Protein AF-A0A445CXM3-F1 (afdb_monomer)

Mean predicted aligned error: 15.64 Å

Solvent-accessible surface area (backbone atoms only — not comparable to full-atom values): 5858 Å² total; per-residue (Å²): 135,87,82,77,87,80,84,73,82,70,78,82,76,77,77,80,79,75,84,84,61,100,56,84,82,79,75,76,58,87,64,57,74,88,53,56,90,56,92,89,70,81,66,97,44,71,66,59,45,52,55,48,49,55,53,30,22,69,64,71,74,52,87,80,81,92,82,84,82,80,87,68,82,77,81,81,78,83,130

Foldseek 3Di:
DDPDDDPPPPPPPPPPPPPPDPDDDPLPLPPPPQLDDDPPDDDPDPVVVVVSVVSNCVSVVHDDDDDDDPPPPPPPDDD

Sequence (79 aa):
MNDSSSNCQLNQSKVDYCFDSNEAPKFLCNVDEQFVPKLGMTFNMLDDAAKFYKNYSKVACFSTRVWSTNKKGNEIKNQ

pLDDT: mean 70.74, std 16.22, range [42.97, 95.06]

Secondary structure (DSSP, 8-state):
---------------------SS---------GGGSPPTT---SSHHHHHHHHHHHHHHTT------------------

Organism: Arachis hypogaea (NCBI:txid3818)

Structure (mmCIF, N/CA/C/O backbone):
data_AF-A0A445CXM3-F1
#
_entry.id   AF-A0A445CXM3-F1
#
loop_
_atom_site.group_PDB
_atom_site.id
_atom_site.type_symbol
_atom_site.label_atom_id
_atom_site.label_alt_id
_atom_site.label_comp_id
_atom_site.label_asym_id
_atom_site.label_entity_id
_atom_site.label_seq_id
_atom_site.pdbx_PDB_ins_code
_atom_site.Cartn_x
_atom_site.Cartn_y
_atom_site.Cartn_z
_atom_site.occupancy
_atom_site.B_iso_or_equiv
_atom_site.auth_seq_id
_atom_site.auth_comp_id
_atom_site.auth_asym_id
_atom_site.auth_atom_id
_atom_site.pdbx_PDB_model_num
ATOM 1 N N . MET A 1 1 ? -17.045 43.382 -0.910 1.00 50.38 1 MET A N 1
ATOM 2 C CA . 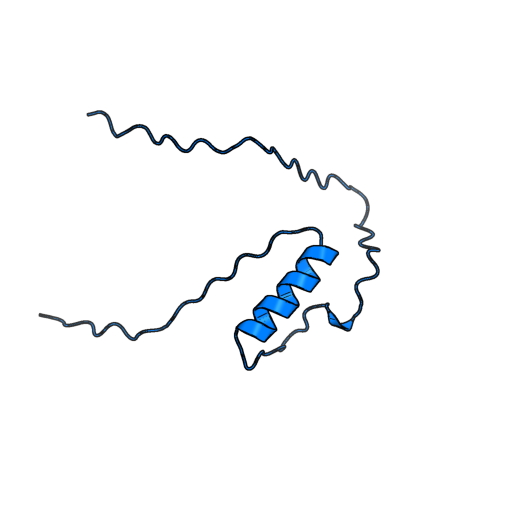MET A 1 1 ? -16.402 42.769 0.270 1.00 50.38 1 MET A CA 1
ATOM 3 C C . MET A 1 1 ? -15.278 41.894 -0.248 1.00 50.38 1 MET A C 1
ATOM 5 O O . MET A 1 1 ? -15.528 41.113 -1.154 1.00 50.38 1 MET A O 1
ATOM 9 N N . ASN A 1 2 ? -14.052 42.139 0.218 1.00 46.03 2 ASN A N 1
ATOM 10 C CA . ASN A 1 2 ? -12.851 41.391 -0.157 1.00 46.03 2 ASN A CA 1
ATOM 11 C C . ASN A 1 2 ? -12.766 40.127 0.700 1.00 46.03 2 ASN A C 1
ATOM 13 O O . ASN A 1 2 ? -12.628 40.253 1.915 1.00 46.03 2 ASN A O 1
ATOM 17 N N . ASP A 1 3 ? -12.758 38.955 0.069 1.00 52.31 3 ASP A N 1
ATOM 18 C CA . ASP A 1 3 ? -12.393 37.703 0.726 1.00 52.31 3 ASP A CA 1
ATOM 19 C C . ASP A 1 3 ? -10.916 37.395 0.459 1.00 52.31 3 ASP A C 1
ATOM 21 O O . ASP A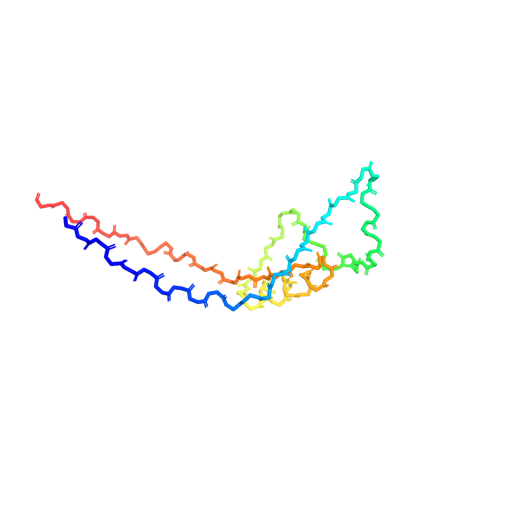 1 3 ? -10.504 36.965 -0.614 1.00 52.31 3 ASP A O 1
ATOM 25 N N . SER A 1 4 ? -10.120 37.734 1.471 1.00 56.84 4 SER A N 1
ATOM 26 C CA . SER A 1 4 ? -8.904 37.069 1.940 1.00 56.84 4 SER A CA 1
ATOM 27 C C . SER A 1 4 ? -8.062 36.278 0.928 1.00 56.84 4 SER A C 1
ATOM 29 O O . SER A 1 4 ? -8.250 35.087 0.700 1.00 56.84 4 SER A O 1
ATOM 31 N N . SER A 1 5 ? -7.016 36.960 0.457 1.00 54.03 5 SER A N 1
ATOM 32 C CA . SER A 1 5 ? -5.687 36.445 0.093 1.00 54.03 5 SER A CA 1
ATOM 33 C C . SER A 1 5 ? -5.355 35.047 0.661 1.00 54.03 5 SER A C 1
ATOM 35 O O . SER A 1 5 ? -4.977 34.915 1.829 1.00 54.03 5 SER A O 1
ATOM 37 N N . SER A 1 6 ? -5.372 34.014 -0.187 1.00 53.81 6 SER A N 1
ATOM 38 C CA . SER A 1 6 ? -4.720 32.731 0.095 1.00 53.81 6 SER A CA 1
ATOM 39 C C . SER A 1 6 ? -3.249 32.794 -0.327 1.00 53.81 6 SER A C 1
ATOM 41 O O . SER A 1 6 ? -2.906 32.547 -1.485 1.00 53.81 6 SER A O 1
ATOM 43 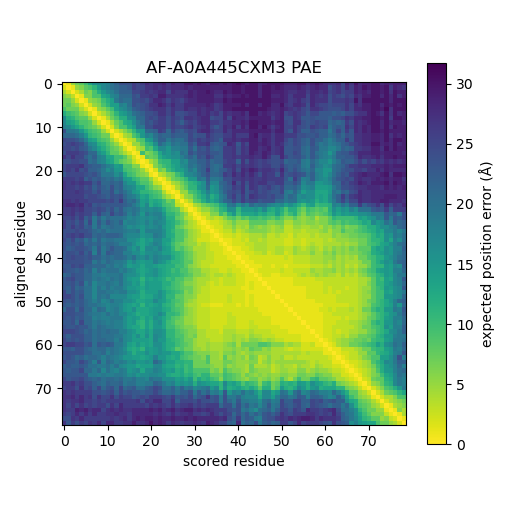N N . ASN A 1 7 ? -2.360 33.116 0.614 1.00 48.69 7 ASN A N 1
ATOM 44 C CA . ASN A 1 7 ? -0.917 32.994 0.415 1.00 48.69 7 ASN A CA 1
ATOM 45 C C . ASN A 1 7 ? -0.484 31.527 0.582 1.00 48.69 7 ASN A C 1
ATOM 47 O O . ASN A 1 7 ? 0.170 31.162 1.557 1.00 48.69 7 ASN A O 1
ATOM 51 N N . CYS A 1 8 ? -0.881 30.661 -0.348 1.00 53.53 8 CYS A N 1
ATOM 52 C CA . CYS A 1 8 ? -0.267 29.345 -0.480 1.00 53.53 8 CYS A CA 1
ATOM 53 C C . CYS A 1 8 ? 0.936 29.494 -1.413 1.00 53.53 8 CYS A C 1
ATOM 55 O O . CYS A 1 8 ? 0.820 29.299 -2.622 1.00 53.53 8 CYS A O 1
ATOM 57 N N . GLN A 1 9 ? 2.093 29.861 -0.856 1.00 47.28 9 GLN A N 1
ATOM 58 C CA . GLN A 1 9 ? 3.370 29.711 -1.553 1.00 47.28 9 GLN A CA 1
ATOM 59 C C . GLN A 1 9 ? 3.647 28.214 -1.737 1.00 47.28 9 GLN A C 1
ATOM 61 O O . GLN A 1 9 ? 4.267 27.552 -0.908 1.00 47.28 9 GLN A O 1
ATOM 66 N N . LEU A 1 10 ? 3.124 27.667 -2.833 1.00 50.38 10 LEU A N 1
ATOM 67 C CA . LEU A 1 10 ? 3.591 26.425 -3.425 1.00 50.38 10 LEU A CA 1
ATOM 68 C C . LEU A 1 10 ? 5.047 26.653 -3.819 1.00 50.38 10 LEU A C 1
ATOM 70 O O . LEU A 1 10 ? 5.330 27.373 -4.776 1.00 50.38 10 LEU A O 1
ATOM 74 N N . ASN A 1 11 ? 5.973 26.057 -3.072 1.00 56.34 11 ASN A N 1
ATOM 75 C CA . ASN A 1 11 ? 7.349 25.959 -3.530 1.00 56.34 11 ASN A CA 1
ATOM 76 C C . ASN A 1 11 ? 7.327 25.219 -4.873 1.00 56.34 11 ASN A C 1
ATOM 78 O O . ASN A 1 11 ? 6.962 24.045 -4.941 1.00 56.34 11 ASN A O 1
ATOM 82 N N . GLN A 1 12 ? 7.653 25.965 -5.930 1.00 48.69 12 GLN A N 1
ATOM 83 C CA . GLN A 1 12 ? 7.617 25.607 -7.348 1.00 48.69 12 GLN A CA 1
ATOM 84 C C . GLN A 1 12 ? 8.668 24.548 -7.710 1.00 48.69 12 GLN A C 1
ATOM 86 O O . GLN A 1 12 ? 9.488 24.742 -8.601 1.00 48.69 12 GLN A O 1
ATOM 91 N N . SER A 1 13 ? 8.641 23.390 -7.061 1.00 54.22 13 SER A N 1
ATOM 92 C CA . SER A 1 13 ? 9.176 22.192 -7.695 1.00 54.22 13 SER A CA 1
ATOM 93 C C . SER A 1 13 ? 8.088 21.668 -8.627 1.00 54.22 13 SER A C 1
ATOM 95 O O . SER A 1 13 ? 7.263 20.835 -8.253 1.00 54.22 13 SER A O 1
ATOM 97 N N . LYS A 1 14 ? 8.011 22.265 -9.820 1.00 49.09 14 LYS A N 1
ATOM 98 C CA . LYS A 1 14 ? 7.166 21.805 -10.919 1.00 49.09 14 LYS A CA 1
ATOM 99 C C . LYS A 1 14 ? 7.678 20.426 -11.336 1.00 49.09 14 LYS A C 1
ATOM 101 O O . LYS A 1 14 ? 8.585 20.318 -12.153 1.00 49.09 14 LYS A O 1
ATOM 106 N N . VAL A 1 15 ? 7.155 19.368 -10.726 1.00 54.34 15 VAL A N 1
ATOM 107 C CA . VAL A 1 15 ? 7.388 18.012 -11.223 1.00 54.34 15 VAL A CA 1
ATOM 108 C C . VAL A 1 15 ? 6.402 17.807 -12.365 1.00 54.34 15 VAL A C 1
ATOM 110 O O . VAL A 1 15 ? 5.289 17.324 -12.167 1.00 54.34 15 VAL A O 1
ATOM 113 N N . ASP A 1 16 ? 6.795 18.261 -13.553 1.00 42.97 16 ASP A N 1
ATOM 114 C CA . ASP A 1 16 ? 6.120 17.926 -14.803 1.00 42.97 16 ASP A CA 1
ATOM 115 C C . ASP A 1 16 ? 6.286 16.418 -15.032 1.00 42.97 16 ASP A C 1
ATOM 117 O O . ASP A 1 16 ? 7.272 15.968 -15.613 1.00 42.97 16 ASP A O 1
ATOM 121 N N . TYR A 1 17 ? 5.346 15.606 -14.547 1.00 56.84 17 TYR A N 1
ATOM 122 C CA . TYR A 1 17 ? 5.235 14.229 -15.016 1.00 56.84 17 TYR A CA 1
ATOM 123 C C . TYR A 1 17 ? 4.370 14.216 -16.277 1.00 56.84 17 TYR A C 1
ATOM 125 O O . TYR A 1 17 ? 3.174 13.931 -16.237 1.00 56.84 17 TYR A O 1
ATOM 133 N N . CYS A 1 18 ? 4.983 14.568 -17.405 1.00 46.72 18 CYS A N 1
ATOM 134 C CA . CYS A 1 18 ? 4.405 14.323 -18.719 1.00 46.72 18 CYS A CA 1
ATOM 135 C C . CYS A 1 18 ? 4.668 12.858 -19.084 1.00 46.72 18 CYS A C 1
ATOM 137 O O . CYS A 1 18 ? 5.721 12.538 -19.633 1.00 46.72 18 CYS A O 1
ATOM 139 N N . PHE A 1 19 ? 3.730 11.957 -18.784 1.00 55.22 19 PHE A N 1
ATOM 140 C CA . PHE A 1 19 ? 3.712 10.647 -19.439 1.00 55.22 19 PHE A CA 1
ATOM 141 C C . PHE A 1 19 ? 3.017 10.788 -20.796 1.00 55.22 19 PHE A C 1
ATOM 143 O O . PHE A 1 19 ? 1.902 10.320 -21.003 1.00 55.22 19 PHE A O 1
ATOM 150 N N . ASP A 1 20 ? 3.676 11.503 -21.706 1.00 47.81 20 ASP A N 1
ATOM 151 C CA . ASP A 1 20 ? 3.334 11.497 -23.126 1.00 47.81 20 ASP A CA 1
ATOM 152 C C . ASP A 1 20 ? 4.018 10.276 -23.743 1.00 47.81 20 ASP A C 1
ATOM 154 O O . ASP A 1 20 ? 5.169 10.312 -24.175 1.00 47.81 20 ASP A O 1
ATOM 158 N N . SER A 1 21 ? 3.346 9.131 -23.706 1.00 56.69 21 SER A N 1
ATOM 159 C CA . SER A 1 21 ? 3.753 7.966 -24.488 1.00 56.69 21 SER A CA 1
ATOM 160 C C . SER A 1 21 ? 2.535 7.433 -25.225 1.00 56.69 21 SER A C 1
ATOM 162 O O . SER A 1 21 ? 1.575 6.952 -24.634 1.00 56.69 21 SER A O 1
ATOM 164 N N . ASN A 1 22 ? 2.588 7.551 -26.546 1.00 59.12 22 ASN A N 1
ATOM 165 C CA . ASN A 1 22 ? 1.675 6.945 -27.514 1.00 59.12 22 ASN A CA 1
ATOM 166 C C . ASN A 1 22 ? 1.965 5.447 -27.743 1.00 59.12 22 ASN A C 1
ATOM 168 O O . ASN A 1 22 ? 1.247 4.787 -28.491 1.00 59.12 22 ASN A O 1
ATOM 172 N N . GLU A 1 23 ? 3.000 4.910 -27.097 1.00 58.16 23 GLU A N 1
ATOM 173 C CA . GLU A 1 23 ? 3.347 3.493 -27.069 1.00 58.16 23 GLU A CA 1
ATOM 174 C C . GLU A 1 23 ? 3.014 2.902 -25.693 1.00 58.16 23 GLU A C 1
ATOM 176 O O . GLU A 1 23 ? 3.123 3.588 -24.672 1.00 58.16 23 GLU A O 1
ATOM 181 N N . ALA A 1 24 ? 2.591 1.632 -25.660 1.00 52.91 24 ALA A N 1
ATOM 182 C CA . ALA A 1 24 ? 2.217 0.956 -24.420 1.00 52.91 24 ALA A CA 1
ATOM 183 C C . ALA A 1 24 ? 3.335 1.125 -23.372 1.00 52.91 24 ALA A C 1
ATOM 185 O O . ALA A 1 24 ? 4.489 0.810 -23.685 1.00 52.91 24 ALA A O 1
ATOM 186 N N . PRO A 1 25 ? 3.032 1.596 -22.146 1.00 53.97 25 PRO A N 1
ATOM 187 C CA . PRO A 1 25 ? 4.053 1.836 -21.143 1.0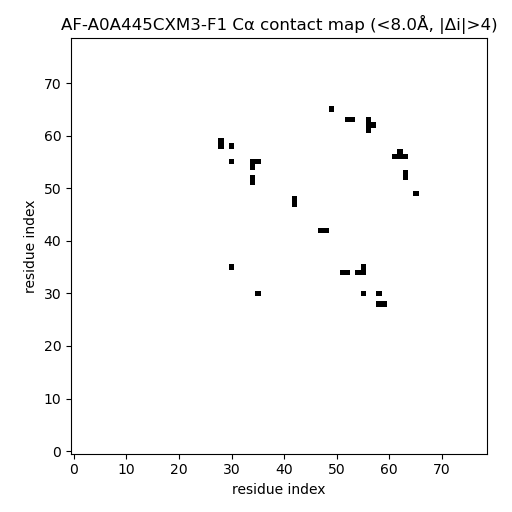0 53.97 25 PRO A CA 1
ATOM 188 C C . PRO A 1 25 ? 4.802 0.532 -20.871 1.00 53.97 25 PRO A C 1
ATOM 190 O O . PRO A 1 25 ? 4.276 -0.392 -20.246 1.00 53.97 25 PRO A O 1
ATOM 193 N N . LYS A 1 26 ? 6.052 0.427 -21.321 1.00 52.34 26 LYS A N 1
ATOM 194 C CA . LYS A 1 26 ? 6.955 -0.604 -20.816 1.00 52.34 26 LYS A CA 1
ATOM 195 C C . LYS A 1 26 ? 7.384 -0.164 -19.422 1.00 52.34 26 LYS A C 1
ATOM 197 O O . LYS A 1 26 ? 8.475 0.364 -19.234 1.00 52.34 26 LYS A O 1
ATOM 202 N N . PHE A 1 27 ? 6.508 -0.378 -18.439 1.00 53.75 27 PHE A N 1
ATOM 203 C CA . PHE A 1 27 ? 6.829 -0.317 -17.013 1.00 53.75 27 PHE A CA 1
ATOM 204 C C . PHE A 1 27 ? 7.769 -1.483 -16.656 1.00 53.75 27 PHE A C 1
ATOM 206 O O . PHE A 1 27 ? 7.437 -2.343 -15.853 1.00 53.75 27 PHE A O 1
ATOM 213 N N . LEU A 1 28 ? 8.944 -1.560 -17.282 1.00 49.44 28 LEU A N 1
ATOM 214 C CA . LEU A 1 28 ? 9.971 -2.558 -16.977 1.00 49.44 28 LEU A CA 1
ATOM 215 C C . LEU A 1 28 ? 10.883 -2.051 -15.855 1.00 49.44 28 LEU A C 1
ATOM 217 O O . LEU A 1 28 ? 12.099 -2.215 -15.886 1.00 49.44 28 LEU A O 1
ATOM 221 N N . CYS A 1 29 ? 10.291 -1.422 -14.843 1.00 58.59 29 CYS A N 1
ATOM 222 C CA . CYS A 1 29 ? 10.884 -1.514 -13.528 1.00 58.59 29 CYS A CA 1
ATOM 223 C C . CYS A 1 29 ? 10.687 -2.978 -13.125 1.00 58.59 29 CYS A C 1
ATOM 225 O O . CYS A 1 29 ? 9.544 -3.431 -13.107 1.00 58.59 29 CYS A O 1
ATOM 227 N N . ASN A 1 30 ? 11.764 -3.732 -12.883 1.00 60.72 30 ASN A N 1
ATOM 228 C CA . ASN A 1 30 ? 11.667 -5.054 -12.261 1.00 60.72 30 ASN A CA 1
ATOM 229 C C . ASN A 1 30 ? 11.106 -4.844 -10.850 1.00 60.72 30 ASN A C 1
ATOM 231 O O . ASN A 1 30 ? 11.836 -4.716 -9.869 1.00 60.72 30 ASN A O 1
ATOM 235 N N . VAL A 1 31 ? 9.788 -4.697 -10.776 1.00 57.47 31 VAL A N 1
ATOM 236 C CA . VAL A 1 31 ? 9.038 -4.707 -9.540 1.00 57.47 31 VAL A CA 1
ATOM 237 C C . VAL A 1 31 ? 9.132 -6.142 -9.080 1.00 57.47 31 VAL A C 1
ATOM 239 O O . VAL A 1 31 ? 8.576 -7.023 -9.735 1.00 57.47 31 VAL A O 1
ATOM 242 N N . ASP A 1 32 ? 9.845 -6.392 -7.985 1.00 73.75 32 ASP A N 1
ATOM 243 C CA . ASP A 1 32 ? 9.717 -7.683 -7.323 1.00 73.75 32 ASP A CA 1
ATOM 244 C C . ASP A 1 32 ? 8.222 -7.94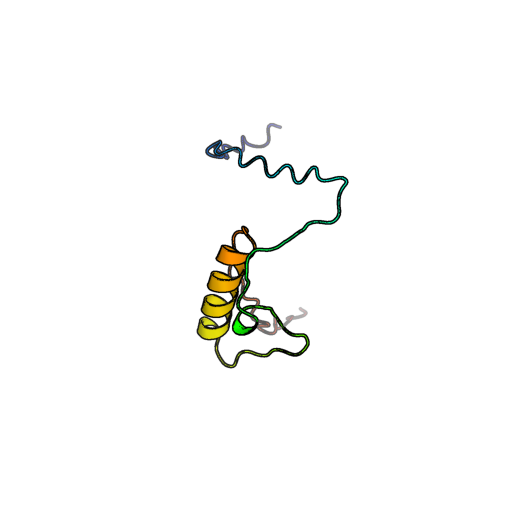7 -7.131 1.00 73.75 32 ASP A C 1
ATOM 246 O O . ASP A 1 32 ? 7.516 -7.123 -6.538 1.00 73.75 32 ASP A O 1
ATOM 250 N N . GLU A 1 33 ? 7.737 -9.089 -7.623 1.00 77.56 33 GLU A N 1
ATOM 251 C CA . GLU A 1 33 ? 6.321 -9.477 -7.544 1.00 77.56 33 GLU A CA 1
ATOM 252 C C . GLU A 1 33 ? 5.773 -9.389 -6.111 1.00 77.56 33 GLU A C 1
ATOM 254 O O . GLU A 1 33 ? 4.568 -9.235 -5.907 1.00 77.56 33 GLU A O 1
ATOM 259 N N . GLN A 1 34 ? 6.655 -9.431 -5.107 1.00 81.50 34 GLN A N 1
ATOM 260 C CA . GLN A 1 34 ? 6.303 -9.258 -3.703 1.00 81.50 34 GLN A CA 1
ATOM 261 C C . GLN A 1 34 ? 5.751 -7.866 -3.354 1.00 81.50 34 GLN A C 1
ATOM 263 O O . GLN A 1 34 ? 5.081 -7.742 -2.333 1.00 81.50 34 GLN A O 1
ATOM 268 N N . PHE A 1 35 ? 6.050 -6.821 -4.135 1.00 80.50 35 PHE A N 1
ATOM 269 C CA . PHE A 1 35 ? 5.600 -5.442 -3.889 1.00 80.50 35 PHE A CA 1
ATOM 270 C C . PHE A 1 35 ? 4.439 -5.018 -4.793 1.00 80.50 35 PHE A C 1
ATOM 272 O O . PHE A 1 35 ? 3.979 -3.880 -4.696 1.00 80.50 35 PHE A O 1
ATOM 279 N N . VAL A 1 36 ? 3.947 -5.916 -5.652 1.00 84.38 36 VAL A N 1
ATOM 280 C CA . VAL A 1 36 ? 2.752 -5.679 -6.468 1.00 84.38 36 VAL A CA 1
ATOM 281 C C . VAL A 1 36 ? 1.507 -5.887 -5.595 1.00 84.38 36 VAL A C 1
ATOM 283 O O . VAL A 1 36 ? 1.327 -6.979 -5.047 1.00 84.38 36 VAL A O 1
ATOM 286 N N . PRO A 1 37 ? 0.628 -4.877 -5.440 1.00 88.06 37 PRO A N 1
ATOM 287 C CA . PRO A 1 37 ? -0.620 -5.044 -4.704 1.00 88.06 37 PRO A CA 1
ATOM 288 C C . PRO A 1 37 ? -1.495 -6.121 -5.356 1.00 88.06 37 PRO A C 1
ATOM 290 O O . PRO A 1 37 ? -1.730 -6.089 -6.564 1.00 88.06 37 PRO A O 1
ATOM 293 N N . LYS A 1 38 ? -2.013 -7.056 -4.554 1.00 90.62 38 LYS A N 1
ATOM 294 C CA . LYS A 1 38 ? -2.936 -8.103 -5.017 1.00 90.62 38 LYS A CA 1
ATOM 295 C C . LYS A 1 38 ? -4.366 -7.785 -4.598 1.00 90.62 38 LYS A C 1
ATOM 297 O O . LYS A 1 38 ? -4.613 -7.248 -3.518 1.00 90.62 38 LYS A O 1
ATOM 302 N N . LEU A 1 39 ? -5.321 -8.153 -5.446 1.00 89.69 39 LEU A N 1
ATOM 303 C CA . LEU A 1 39 ? -6.738 -8.113 -5.089 1.00 89.69 39 LEU A CA 1
ATOM 304 C C . LEU A 1 39 ? -6.992 -8.995 -3.859 1.00 89.69 39 LEU A C 1
ATOM 306 O O . LEU A 1 39 ? -6.506 -10.121 -3.789 1.00 89.69 39 LEU A O 1
ATOM 310 N N . GLY A 1 40 ? -7.731 -8.464 -2.883 1.00 92.06 40 GLY A N 1
ATOM 311 C CA . GLY A 1 40 ? -8.001 -9.155 -1.618 1.00 92.06 40 GLY A CA 1
ATOM 312 C C . GLY A 1 40 ? -6.840 -9.153 -0.618 1.00 92.06 40 GLY A C 1
ATOM 313 O O . GLY A 1 40 ? -6.932 -9.821 0.407 1.0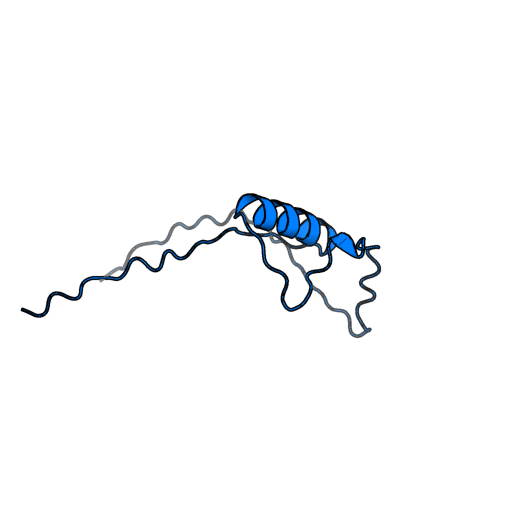0 92.06 40 GLY A O 1
ATOM 314 N N . MET A 1 41 ? -5.757 -8.412 -0.875 1.00 91.69 41 MET A N 1
ATOM 315 C CA . MET A 1 41 ? -4.681 -8.238 0.100 1.00 91.69 41 MET A CA 1
ATOM 316 C C . MET A 1 41 ? -5.178 -7.457 1.326 1.00 91.69 41 MET A C 1
ATOM 318 O O . MET A 1 41 ? -5.740 -6.369 1.199 1.00 91.69 41 MET A O 1
ATOM 322 N N . THR A 1 42 ? -4.934 -7.996 2.519 1.00 95.06 42 THR A N 1
ATOM 323 C CA . THR A 1 42 ? -5.277 -7.369 3.802 1.00 95.06 42 THR A CA 1
ATOM 324 C C . THR A 1 42 ? -4.037 -7.230 4.677 1.00 95.06 42 THR A C 1
ATOM 326 O O . THR A 1 42 ? -3.198 -8.129 4.706 1.00 95.06 42 THR A O 1
ATOM 329 N N . PHE A 1 43 ? -3.942 -6.134 5.429 1.00 91.69 43 PHE A N 1
ATOM 330 C CA . PHE A 1 43 ? -2.885 -5.909 6.416 1.00 91.69 43 PHE A CA 1
ATOM 331 C C . PHE A 1 43 ? -3.468 -5.974 7.827 1.00 91.69 43 PHE A C 1
ATOM 333 O O . PHE A 1 43 ? -4.515 -5.383 8.087 1.00 91.69 43 PHE A O 1
ATOM 340 N N . ASN A 1 44 ? -2.776 -6.661 8.738 1.00 91.56 44 ASN A N 1
ATOM 341 C CA . ASN A 1 44 ? -3.182 -6.743 10.145 1.00 91.56 44 ASN A CA 1
ATOM 342 C C . ASN A 1 44 ? -2.881 -5.444 10.905 1.00 91.56 44 ASN A C 1
ATOM 344 O O . ASN A 1 44 ? -3.568 -5.108 11.867 1.00 91.56 44 ASN A O 1
ATOM 348 N N . MET A 1 45 ? -1.851 -4.715 10.469 1.00 92.69 45 MET A N 1
ATOM 349 C CA . MET A 1 45 ? -1.379 -3.480 11.084 1.00 92.69 45 MET A CA 1
ATOM 350 C C . MET A 1 45 ? -1.227 -2.370 10.044 1.00 92.69 45 MET A C 1
ATOM 352 O O . MET A 1 45 ? -0.852 -2.611 8.895 1.00 92.69 45 MET A O 1
ATOM 356 N N . LEU A 1 46 ? -1.462 -1.127 10.474 1.00 89.88 46 LEU A N 1
ATOM 357 C CA . LEU A 1 46 ? -1.268 0.056 9.632 1.00 89.88 46 LEU A CA 1
ATOM 358 C C . LEU A 1 46 ? 0.197 0.212 9.192 1.00 89.88 46 LEU A C 1
ATOM 360 O O . LEU A 1 46 ? 0.451 0.601 8.054 1.00 89.88 46 LEU A O 1
ATOM 364 N N . ASP A 1 47 ? 1.149 -0.128 10.065 1.00 90.94 47 ASP A N 1
ATOM 365 C CA . ASP A 1 47 ? 2.584 -0.026 9.778 1.00 90.94 47 ASP A CA 1
ATOM 366 C C . ASP A 1 47 ? 3.019 -0.956 8.639 1.00 90.94 47 ASP A C 1
ATOM 368 O O . ASP A 1 47 ? 3.806 -0.554 7.776 1.00 90.94 47 ASP A O 1
ATOM 372 N N . ASP A 1 48 ? 2.455 -2.165 8.579 1.00 92.06 48 ASP A N 1
ATOM 373 C CA . ASP A 1 48 ? 2.729 -3.121 7.503 1.00 92.06 48 ASP A CA 1
ATOM 374 C C . ASP A 1 48 ? 2.218 -2.590 6.159 1.00 92.06 48 ASP A C 1
ATOM 376 O O . ASP A 1 48 ? 2.939 -2.625 5.157 1.00 92.06 48 ASP A O 1
ATOM 380 N N . ALA A 1 49 ? 1.009 -2.017 6.153 1.00 90.75 49 ALA A N 1
ATOM 381 C CA . ALA A 1 49 ? 0.439 -1.376 4.972 1.00 90.75 49 ALA A CA 1
ATOM 382 C C . ALA A 1 49 ? 1.294 -0.182 4.519 1.00 90.75 49 ALA A C 1
ATOM 384 O O . ALA A 1 49 ? 1.641 -0.061 3.343 1.00 90.75 49 ALA A O 1
ATOM 385 N N . ALA A 1 50 ? 1.687 0.687 5.453 1.00 90.62 50 ALA A N 1
ATOM 386 C CA . ALA A 1 50 ? 2.504 1.858 5.158 1.00 90.62 50 ALA A CA 1
ATOM 387 C C . ALA A 1 50 ? 3.874 1.468 4.578 1.00 90.62 50 ALA A C 1
ATOM 389 O O . ALA A 1 50 ? 4.322 2.056 3.589 1.00 90.62 50 ALA A O 1
ATOM 390 N N . LYS A 1 51 ? 4.529 0.447 5.147 1.00 91.88 51 LYS A N 1
ATOM 391 C CA . LYS A 1 51 ? 5.812 -0.075 4.654 1.00 91.88 51 LYS A CA 1
ATOM 392 C C . LYS A 1 51 ? 5.680 -0.665 3.252 1.00 91.88 51 LYS A C 1
ATOM 394 O O . LYS A 1 51 ? 6.531 -0.393 2.402 1.00 91.88 51 LYS A O 1
ATOM 399 N N . PHE A 1 52 ? 4.621 -1.431 3.003 1.00 91.75 5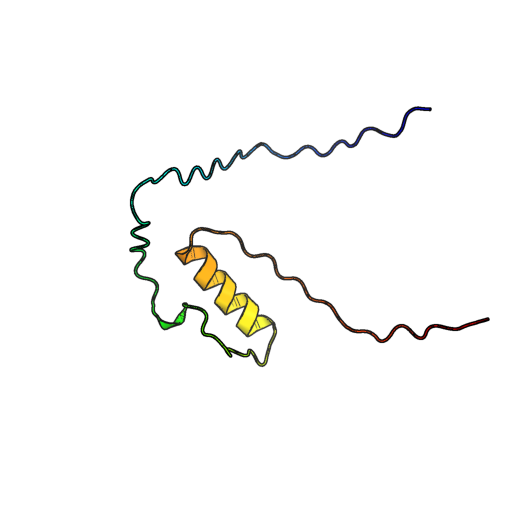2 PHE A N 1
ATOM 400 C CA . PHE A 1 52 ? 4.344 -2.015 1.696 1.00 91.75 52 PHE A CA 1
ATOM 401 C C . PHE A 1 52 ? 4.164 -0.935 0.624 1.00 91.75 52 PHE A C 1
ATOM 403 O O . PHE A 1 52 ? 4.903 -0.916 -0.363 1.00 91.75 52 PHE A O 1
ATOM 410 N N . TYR A 1 53 ? 3.259 0.022 0.852 1.00 89.06 53 TYR A N 1
ATOM 411 C CA . TYR A 1 53 ? 2.981 1.075 -0.124 1.00 89.06 53 TYR A CA 1
ATOM 412 C C . TYR A 1 53 ? 4.178 1.999 -0.351 1.00 89.06 53 TYR A C 1
ATOM 414 O O . TYR A 1 53 ? 4.405 2.408 -1.484 1.00 89.06 53 TYR A O 1
ATOM 422 N N . LYS A 1 54 ? 5.003 2.259 0.671 1.00 88.00 54 LYS A N 1
ATOM 423 C CA . LYS A 1 54 ? 6.254 3.016 0.509 1.00 88.00 54 LYS A CA 1
ATOM 424 C C . LYS A 1 54 ? 7.253 2.318 -0.418 1.00 88.00 54 LYS A C 1
ATOM 426 O O . LYS A 1 54 ? 7.983 2.991 -1.140 1.00 88.00 54 LYS A O 1
ATOM 431 N N . ASN A 1 55 ? 7.327 0.988 -0.388 1.00 88.38 55 ASN A N 1
ATOM 432 C CA . ASN A 1 55 ? 8.190 0.240 -1.303 1.00 88.38 55 ASN A CA 1
ATOM 433 C C . ASN A 1 55 ? 7.601 0.217 -2.713 1.00 88.38 55 ASN A C 1
ATOM 435 O O . ASN A 1 55 ? 8.316 0.506 -3.666 1.00 88.38 55 ASN A O 1
ATOM 439 N N . TYR A 1 56 ? 6.295 -0.018 -2.836 1.00 87.25 56 TYR A N 1
ATOM 440 C CA . TYR A 1 56 ? 5.597 0.034 -4.118 1.00 87.25 56 TYR A CA 1
ATOM 441 C C . TYR A 1 56 ? 5.732 1.405 -4.804 1.00 87.25 56 TYR A C 1
ATOM 443 O O . TYR A 1 56 ? 6.026 1.481 -5.992 1.00 87.25 56 TYR A O 1
ATOM 451 N N . SER A 1 57 ? 5.611 2.504 -4.058 1.00 84.94 57 SER A N 1
ATOM 452 C CA . SER A 1 57 ? 5.668 3.856 -4.621 1.00 84.94 57 SER A CA 1
ATOM 453 C C . SER A 1 57 ? 7.048 4.239 -5.156 1.00 84.94 57 SER A C 1
ATOM 455 O O . SER A 1 57 ? 7.140 4.949 -6.154 1.00 84.94 57 SER A O 1
ATOM 457 N N . LYS A 1 58 ? 8.125 3.744 -4.528 1.00 83.75 58 LYS A N 1
ATOM 458 C CA . LYS A 1 58 ? 9.500 3.911 -5.031 1.00 83.75 58 LYS A CA 1
ATOM 459 C C . LYS A 1 58 ? 9.681 3.265 -6.399 1.00 83.75 58 LYS A C 1
ATOM 461 O O . LYS A 1 58 ? 10.409 3.789 -7.230 1.00 83.75 58 LYS A O 1
ATOM 466 N N . VAL A 1 59 ? 9.038 2.122 -6.591 1.00 81.25 59 VAL A N 1
ATOM 467 C CA . VAL A 1 59 ? 9.140 1.300 -7.794 1.00 81.25 59 VAL A CA 1
ATOM 468 C C . VAL A 1 59 ? 8.251 1.860 -8.909 1.00 81.25 59 VAL A C 1
ATOM 470 O O . VAL A 1 59 ? 8.663 1.950 -10.059 1.00 81.25 59 VAL A O 1
ATOM 473 N N . ALA A 1 60 ? 7.044 2.295 -8.561 1.00 80.31 60 ALA A N 1
ATOM 474 C CA . ALA A 1 60 ? 6.076 2.861 -9.493 1.00 80.31 60 ALA A CA 1
ATOM 475 C C . ALA A 1 60 ? 6.229 4.384 -9.694 1.00 80.31 60 ALA A C 1
ATOM 477 O O . ALA A 1 60 ? 5.381 5.007 -10.328 1.00 80.31 60 ALA A O 1
ATOM 478 N N . CYS A 1 61 ? 7.302 4.985 -9.165 1.00 82.00 61 CYS A N 1
ATOM 479 C CA . CYS A 1 61 ? 7.656 6.398 -9.329 1.00 82.00 61 CYS A CA 1
ATOM 480 C C . CYS A 1 61 ? 6.556 7.398 -8.911 1.00 82.00 61 CYS A C 1
ATOM 482 O O . CYS A 1 61 ? 6.369 8.423 -9.563 1.00 82.00 61 CYS A O 1
ATOM 484 N N . PHE A 1 62 ? 5.852 7.141 -7.802 1.00 79.62 62 PHE A N 1
ATOM 485 C CA . PHE A 1 62 ? 4.859 8.071 -7.242 1.00 79.62 62 PHE A CA 1
ATOM 486 C C . PHE A 1 62 ? 5.026 8.272 -5.726 1.00 79.62 62 PHE A C 1
ATOM 488 O O . PHE A 1 62 ? 5.750 7.541 -5.045 1.00 79.62 62 PHE A O 1
ATOM 495 N N . SER A 1 63 ? 4.361 9.290 -5.172 1.00 78.94 63 SER A N 1
ATOM 496 C CA . SER A 1 63 ? 4.379 9.588 -3.736 1.00 78.94 63 SER A CA 1
ATOM 497 C C . SER A 1 63 ? 3.162 9.000 -3.016 1.00 78.94 63 SER A C 1
ATOM 499 O O . SER A 1 63 ? 2.028 9.087 -3.478 1.00 78.94 63 SER A O 1
ATOM 501 N N . THR A 1 64 ? 3.383 8.398 -1.849 1.00 82.50 64 THR A N 1
ATOM 502 C CA . THR A 1 64 ? 2.304 7.869 -1.000 1.00 82.50 64 THR A CA 1
ATOM 503 C C . THR A 1 64 ? 1.974 8.820 0.137 1.00 82.50 64 THR A C 1
ATOM 505 O O . THR A 1 64 ? 2.876 9.322 0.807 1.00 82.50 64 THR A O 1
ATOM 508 N N . ARG A 1 65 ? 0.682 8.975 0.432 1.00 84.75 65 ARG A N 1
ATOM 509 C CA . ARG A 1 65 ? 0.175 9.632 1.641 1.00 84.75 65 ARG A CA 1
ATOM 510 C C . ARG A 1 65 ? -0.643 8.628 2.449 1.00 84.75 65 ARG A C 1
ATOM 512 O O . ARG A 1 65 ? -1.537 7.994 1.901 1.00 84.75 65 ARG A O 1
ATOM 519 N N . VAL A 1 66 ? -0.356 8.505 3.744 1.00 81.19 66 VAL A N 1
ATOM 520 C CA . VAL A 1 66 ? -1.160 7.684 4.662 1.00 81.19 66 VAL A CA 1
ATOM 521 C C . VAL A 1 66 ? -2.338 8.518 5.165 1.00 81.19 66 VAL A C 1
ATOM 523 O O . VAL A 1 66 ? -2.150 9.638 5.641 1.00 81.19 66 VAL A O 1
ATOM 526 N N . TRP A 1 67 ? -3.549 7.977 5.045 1.00 83.88 67 TRP A N 1
ATOM 527 C CA . TRP A 1 67 ? -4.784 8.572 5.552 1.00 83.88 67 TRP A CA 1
ATOM 528 C C . TRP A 1 67 ? -5.613 7.494 6.247 1.00 83.88 67 TRP A C 1
ATOM 530 O O . TRP A 1 67 ? -5.760 6.395 5.714 1.00 83.88 67 TRP A O 1
ATOM 540 N N . SER A 1 68 ? -6.164 7.799 7.421 1.00 76.62 68 SER A N 1
ATOM 541 C CA . SER A 1 68 ? -7.084 6.916 8.136 1.00 76.62 68 SER A CA 1
ATOM 542 C C . SER A 1 68 ? -8.416 7.627 8.357 1.00 76.62 68 SER A C 1
ATOM 544 O O . SER A 1 68 ? -8.468 8.811 8.680 1.00 76.62 68 SER A O 1
ATOM 546 N N . THR A 1 69 ? -9.513 6.898 8.160 1.00 78.25 69 THR A N 1
ATOM 547 C CA . THR A 1 69 ? -10.847 7.341 8.570 1.00 78.25 69 THR A CA 1
ATOM 548 C C . THR A 1 69 ? -11.300 6.421 9.690 1.00 78.25 69 THR A C 1
ATOM 550 O O . THR A 1 69 ? -11.586 5.243 9.487 1.00 78.25 69 THR A O 1
ATOM 553 N N . ASN A 1 70 ? -11.312 6.932 10.914 1.00 76.19 70 ASN A N 1
ATOM 554 C CA . ASN A 1 70 ? -11.985 6.252 12.004 1.00 76.19 70 ASN A CA 1
ATOM 555 C C . ASN A 1 70 ? -13.492 6.461 11.817 1.00 76.19 70 ASN A C 1
ATOM 557 O O . ASN A 1 70 ? -13.984 7.583 11.917 1.00 76.19 70 ASN A O 1
ATOM 561 N N . LYS A 1 71 ? -14.253 5.385 11.585 1.00 70.38 71 LYS A N 1
ATOM 562 C CA . LYS A 1 71 ? -15.711 5.415 11.771 1.00 70.38 71 LYS A CA 1
ATOM 563 C C . LYS A 1 71 ? -15.997 5.504 13.269 1.0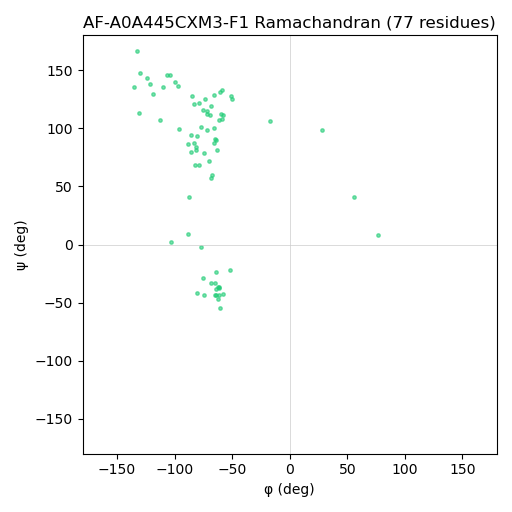0 70.38 71 LYS A C 1
ATOM 565 O O . LYS A 1 71 ? -16.401 4.530 13.895 1.00 70.38 71 LYS A O 1
ATOM 570 N N . LYS A 1 72 ? -15.736 6.659 13.876 1.00 72.94 72 LYS A N 1
ATOM 571 C CA . LYS A 1 72 ? -16.327 6.956 15.174 1.00 72.94 72 LYS A CA 1
ATOM 572 C C . LYS A 1 72 ? -17.804 7.209 14.880 1.00 72.94 72 LYS A C 1
ATOM 574 O O . LYS A 1 72 ? -18.113 8.092 14.093 1.00 72.94 72 LYS A O 1
ATOM 579 N N . GLY A 1 73 ? -18.693 6.358 15.390 1.00 59.25 73 GLY A N 1
ATOM 580 C CA . GLY A 1 73 ? -20.131 6.547 15.222 1.00 59.25 73 GLY A CA 1
ATOM 581 C C . GLY A 1 73 ? -20.521 7.881 15.846 1.00 59.25 73 GLY A C 1
ATOM 582 O O . GLY A 1 73 ? -20.381 8.059 17.053 1.00 59.25 73 GLY A O 1
ATOM 583 N N . ASN A 1 74 ? -20.931 8.840 15.024 1.00 68.00 74 ASN A N 1
ATOM 584 C CA . ASN A 1 74 ? -21.418 10.120 15.514 1.00 68.00 74 ASN A CA 1
ATOM 585 C C . ASN A 1 74 ? -22.791 9.846 16.147 1.00 68.00 74 ASN A C 1
ATOM 587 O O . ASN A 1 74 ? -23.722 9.487 15.427 1.00 68.00 74 ASN A O 1
ATOM 591 N N . GLU A 1 75 ? -22.935 9.980 17.466 1.00 67.69 75 GLU A N 1
ATOM 592 C CA . GLU A 1 75 ? -24.258 9.988 18.100 1.00 67.69 75 GLU A CA 1
ATOM 593 C C . GLU A 1 75 ? -25.008 11.239 17.623 1.00 67.69 75 GLU A C 1
ATOM 595 O O . GLU A 1 75 ? -24.748 12.352 18.083 1.00 67.69 75 GLU A O 1
ATOM 600 N N . ILE A 1 76 ? -25.913 11.073 16.657 1.00 70.12 76 ILE A N 1
ATOM 601 C CA . ILE A 1 76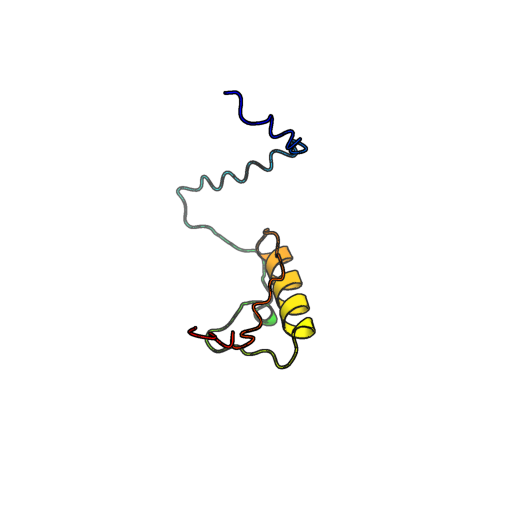 ? -26.817 12.139 16.225 1.00 70.12 76 ILE A CA 1
ATOM 602 C C . ILE A 1 76 ? -27.835 12.330 17.351 1.00 70.12 76 ILE A C 1
ATOM 604 O O . ILE A 1 76 ? -28.790 11.566 17.478 1.00 70.12 76 ILE A O 1
ATOM 608 N N . LYS A 1 77 ? -27.613 13.334 18.202 1.00 66.19 77 LYS A N 1
ATOM 609 C CA . LYS A 1 77 ? -28.621 13.793 19.160 1.00 66.19 77 LYS A CA 1
ATOM 610 C C . LYS A 1 77 ? -29.645 14.632 18.394 1.00 66.19 77 LYS A C 1
ATOM 612 O O . LYS A 1 77 ? -29.362 15.778 18.063 1.00 66.19 77 LYS A O 1
ATOM 617 N N . ASN A 1 78 ? -30.802 14.047 18.085 1.00 63.72 78 ASN A N 1
ATOM 618 C CA . ASN A 1 78 ? -31.976 14.816 17.673 1.00 63.72 78 ASN A CA 1
ATOM 619 C C . ASN A 1 78 ? -32.557 15.504 18.918 1.00 63.72 78 ASN A C 1
ATOM 621 O O . ASN A 1 78 ? -32.787 14.834 19.927 1.00 63.72 78 ASN A O 1
ATOM 625 N N . GLN A 1 79 ? -32.714 16.826 18.842 1.00 66.25 79 GLN A N 1
ATOM 626 C CA . GLN A 1 79 ? -33.354 17.671 19.854 1.00 66.25 79 GLN A CA 1
ATOM 627 C C . GLN A 1 79 ? -34.869 17.702 19.651 1.00 66.25 79 GLN A C 1
ATOM 629 O O . GLN A 1 79 ? -35.295 17.662 18.474 1.00 66.25 79 GLN A O 1
#

Radius of gyration: 20.34 Å; Cα contacts (8 Å, |Δi|>4): 19; chains: 1; bounding box: 45×52×47 Å